Protein AF-A0A7K4D7L4-F1 (afdb_monomer)

Secondary structure (DSSP, 8-state):
--HHHHHHHHHHHHHHHTB-TTSEEEPTTT--EEETTTSEEEESS-GGG-HHHHT-TTTEEEE-HIIIIITTT-HHHHHHHHHHHH-TTHHHHH-

Structure (mmCIF, N/CA/C/O backbone):
data_AF-A0A7K4D7L4-F1
#
_entry.id   AF-A0A7K4D7L4-F1
#
loop_
_atom_site.group_PDB
_atom_site.id
_atom_site.type_symbol
_atom_site.label_atom_id
_atom_site.label_alt_id
_atom_site.label_comp_id
_atom_site.label_asym_id
_atom_site.label_entity_id
_atom_site.label_seq_id
_atom_site.pdbx_PDB_ins_code
_atom_site.Cartn_x
_atom_site.Cartn_y
_atom_site.Cartn_z
_atom_site.occupancy
_atom_site.B_iso_or_equiv
_atom_site.auth_seq_id
_atom_site.auth_comp_id
_atom_site.auth_asym_id
_atom_site.auth_atom_id
_atom_site.pdbx_PDB_model_num
ATOM 1 N N . MET A 1 1 ? 4.598 3.802 23.702 1.00 77.69 1 MET A N 1
ATOM 2 C CA . MET A 1 1 ? 5.239 3.458 22.407 1.00 77.69 1 MET A CA 1
ATOM 3 C C . MET A 1 1 ? 5.149 4.673 21.492 1.00 77.69 1 MET A C 1
ATOM 5 O O . MET A 1 1 ? 4.091 5.282 21.463 1.00 77.69 1 MET A O 1
ATOM 9 N N . SER A 1 2 ? 6.222 5.087 20.808 1.00 92.00 2 SER A N 1
ATOM 10 C CA . SER A 1 2 ? 6.162 6.280 19.945 1.00 92.00 2 SER A CA 1
ATOM 11 C C . SER A 1 2 ? 5.411 6.001 18.638 1.00 92.00 2 SER A C 1
ATOM 13 O O . SER A 1 2 ? 5.448 4.878 18.132 1.00 92.00 2 SER A O 1
ATOM 15 N N . LYS A 1 3 ? 4.791 7.034 18.047 1.00 91.50 3 LYS A N 1
ATOM 16 C CA . LYS A 1 3 ? 4.109 6.944 16.740 1.00 91.50 3 LYS A CA 1
ATOM 17 C C . LYS A 1 3 ? 5.008 6.344 15.654 1.00 91.50 3 LYS A C 1
ATOM 19 O O . LYS A 1 3 ? 4.568 5.507 14.879 1.00 91.50 3 LYS A O 1
ATOM 24 N N . ALA A 1 4 ? 6.281 6.743 15.629 1.00 93.88 4 ALA A N 1
ATOM 25 C CA . ALA A 1 4 ? 7.260 6.237 14.670 1.00 93.88 4 ALA A CA 1
ATOM 26 C C . ALA A 1 4 ? 7.560 4.743 14.866 1.00 93.88 4 ALA A C 1
ATOM 28 O O . ALA A 1 4 ? 7.694 4.010 13.889 1.00 93.88 4 ALA A O 1
ATOM 29 N N . LYS A 1 5 ? 7.638 4.275 16.120 1.00 96.44 5 LYS A N 1
ATOM 30 C CA . LYS A 1 5 ? 7.810 2.848 16.420 1.00 96.44 5 LYS A CA 1
ATOM 31 C C . LYS A 1 5 ? 6.569 2.049 16.018 1.00 96.44 5 LYS A C 1
ATOM 33 O O . LYS A 1 5 ? 6.716 0.995 15.411 1.00 96.44 5 LYS A O 1
ATOM 38 N N . LEU A 1 6 ? 5.376 2.581 16.286 1.00 95.88 6 LEU A N 1
ATOM 39 C CA . LEU A 1 6 ? 4.119 1.954 15.878 1.00 95.88 6 LEU A CA 1
ATOM 40 C C . LEU A 1 6 ? 3.998 1.869 14.349 1.00 95.88 6 LEU A C 1
ATOM 42 O O . LEU A 1 6 ? 3.636 0.825 13.825 1.00 95.88 6 LEU A O 1
ATOM 46 N N . TRP A 1 7 ? 4.389 2.922 13.625 1.00 97.19 7 TRP A N 1
ATOM 47 C CA . TRP A 1 7 ? 4.402 2.917 12.160 1.00 97.19 7 TRP A CA 1
ATOM 48 C C . TRP A 1 7 ? 5.336 1.858 11.569 1.00 97.19 7 TRP A C 1
ATOM 50 O O . TRP A 1 7 ? 4.966 1.206 10.599 1.00 97.19 7 TRP A O 1
ATOM 60 N N . LYS A 1 8 ? 6.528 1.646 12.143 1.00 97.62 8 LYS A N 1
ATOM 61 C CA . LYS A 1 8 ? 7.437 0.584 11.676 1.00 97.62 8 LYS A CA 1
ATOM 62 C C . LYS A 1 8 ? 6.763 -0.789 11.729 1.00 97.62 8 LYS A C 1
ATOM 64 O O . LYS A 1 8 ? 6.761 -1.487 10.726 1.00 97.62 8 LYS A O 1
ATOM 69 N N . ILE A 1 9 ? 6.125 -1.108 12.856 1.00 98.00 9 ILE A N 1
ATOM 70 C CA . ILE A 1 9 ? 5.416 -2.381 13.052 1.00 98.00 9 ILE A CA 1
ATOM 71 C C . ILE A 1 9 ? 4.219 -2.480 12.099 1.00 98.00 9 ILE A C 1
ATOM 73 O O . ILE A 1 9 ? 4.081 -3.459 11.375 1.00 98.00 9 ILE A O 1
ATOM 77 N N . PHE A 1 10 ? 3.383 -1.441 12.056 1.00 98.06 10 PHE A N 1
ATOM 78 C CA . PHE A 1 10 ? 2.180 -1.424 11.228 1.00 98.06 10 PHE A CA 1
ATOM 79 C C . PHE A 1 10 ? 2.502 -1.518 9.730 1.00 98.06 10 PHE A C 1
ATOM 81 O O . PHE A 1 10 ? 1.916 -2.325 9.020 1.00 98.06 10 PHE A O 1
ATOM 88 N N . SER A 1 11 ? 3.472 -0.745 9.237 1.00 98.19 11 SER A N 1
ATOM 89 C CA . SER A 1 11 ? 3.860 -0.778 7.819 1.00 98.19 11 SER A CA 1
ATOM 90 C C . SER A 1 11 ? 4.466 -2.118 7.395 1.00 98.19 11 SER A C 1
ATOM 92 O O . SER A 1 11 ? 4.259 -2.551 6.264 1.00 98.19 11 SER A O 1
ATOM 94 N N . GLU A 1 12 ? 5.207 -2.792 8.274 1.00 98.44 12 GLU A N 1
ATOM 95 C CA . GLU A 1 12 ? 5.699 -4.145 8.017 1.00 98.44 12 GLU A CA 1
ATOM 96 C C . GLU A 1 12 ? 4.555 -5.160 8.002 1.00 98.44 12 GLU A C 1
ATOM 98 O O . GLU A 1 12 ? 4.459 -5.932 7.049 1.00 98.44 12 GLU A O 1
ATOM 103 N N . TYR A 1 13 ? 3.639 -5.083 8.971 1.00 98.44 13 TYR A N 1
ATOM 104 C CA . TYR A 1 13 ? 2.423 -5.894 8.997 1.00 98.44 13 TYR A CA 1
ATOM 105 C C . TYR A 1 13 ? 1.609 -5.760 7.702 1.00 98.44 13 TYR A C 1
ATOM 107 O O . TYR A 1 13 ? 1.289 -6.775 7.095 1.00 98.44 13 TYR A O 1
ATOM 115 N N . ILE A 1 14 ? 1.339 -4.541 7.217 1.00 98.62 14 ILE A N 1
ATOM 116 C CA . ILE A 1 14 ? 0.581 -4.327 5.970 1.00 98.62 14 ILE A CA 1
ATOM 117 C C . ILE A 1 14 ? 1.267 -4.982 4.767 1.00 98.62 14 ILE A C 1
ATOM 119 O O . ILE A 1 14 ? 0.607 -5.612 3.942 1.00 98.62 14 ILE A O 1
ATOM 123 N N . ARG A 1 15 ? 2.592 -4.842 4.655 1.00 98.56 15 ARG A N 1
ATOM 124 C CA . ARG A 1 15 ? 3.347 -5.419 3.535 1.00 98.56 15 ARG A CA 1
ATOM 125 C C . ARG A 1 15 ? 3.374 -6.942 3.604 1.00 98.56 15 ARG A C 1
ATOM 127 O O . ARG A 1 15 ? 3.202 -7.580 2.577 1.00 98.56 15 ARG A O 1
ATOM 134 N N . LEU A 1 16 ? 3.514 -7.520 4.794 1.00 98.38 16 LEU A N 1
ATOM 135 C CA . LEU A 1 16 ? 3.449 -8.970 4.983 1.00 98.38 16 LEU A CA 1
ATOM 136 C C . LEU A 1 16 ? 2.036 -9.523 4.740 1.00 98.38 16 LEU A C 1
ATOM 138 O O . LEU A 1 16 ? 1.897 -10.527 4.050 1.00 98.38 16 LEU A O 1
ATOM 142 N N . ARG A 1 17 ? 0.989 -8.844 5.226 1.00 98.06 17 ARG A N 1
ATOM 143 C CA . ARG A 1 17 ? -0.424 -9.190 4.983 1.00 98.06 17 ARG A CA 1
ATOM 144 C C . ARG A 1 17 ? -0.751 -9.236 3.490 1.00 98.06 17 ARG A C 1
ATOM 146 O O . ARG A 1 17 ? -1.485 -10.109 3.048 1.00 98.06 17 ARG A O 1
ATOM 153 N N . ASP A 1 18 ? -0.210 -8.290 2.727 1.00 98.12 18 ASP A N 1
ATOM 154 C CA . ASP A 1 18 ? -0.419 -8.192 1.280 1.00 98.12 18 ASP A CA 1
ATOM 155 C C . ASP A 1 18 ? 0.592 -9.022 0.464 1.00 98.12 18 ASP A C 1
ATOM 157 O O . ASP A 1 18 ? 0.591 -8.949 -0.768 1.00 98.12 18 ASP A O 1
ATOM 161 N N . SER A 1 19 ? 1.478 -9.772 1.127 1.00 98.25 19 SER A N 1
ATOM 162 C CA . SER A 1 19 ? 2.448 -10.647 0.471 1.00 98.25 19 SER A CA 1
ATOM 163 C C . SER A 1 19 ? 1.946 -12.083 0.346 1.00 98.25 19 SER A C 1
ATOM 165 O O . SER A 1 19 ? 1.160 -12.560 1.162 1.00 98.25 19 SER A O 1
ATOM 167 N N . ASP A 1 20 ? 2.422 -12.787 -0.676 1.00 97.69 20 ASP A N 1
ATOM 168 C CA . ASP A 1 20 ? 2.257 -14.231 -0.791 1.00 97.69 20 ASP A CA 1
ATOM 169 C C . ASP A 1 20 ? 3.186 -15.005 0.169 1.00 97.69 20 ASP A C 1
ATOM 171 O O . ASP A 1 20 ? 3.994 -14.441 0.909 1.00 97.69 20 ASP A O 1
ATOM 175 N N . ASN A 1 21 ? 3.119 -16.338 0.127 1.00 96.81 21 ASN A N 1
ATOM 176 C CA . ASN A 1 21 ? 3.967 -17.214 0.944 1.00 96.81 21 ASN A CA 1
ATOM 177 C C . ASN A 1 21 ? 5.476 -17.119 0.636 1.00 96.81 21 ASN A C 1
ATOM 179 O O . ASN A 1 21 ? 6.286 -17.673 1.379 1.00 96.81 21 ASN A O 1
ATOM 183 N N . ARG A 1 22 ? 5.866 -16.433 -0.444 1.00 97.56 22 ARG A N 1
ATOM 184 C CA . ARG A 1 22 ? 7.255 -16.155 -0.829 1.00 97.56 22 ARG A CA 1
ATOM 185 C C . ARG A 1 22 ? 7.671 -14.724 -0.472 1.00 97.56 22 ARG A C 1
ATOM 187 O O . ARG A 1 22 ? 8.808 -14.340 -0.744 1.00 97.56 22 ARG A O 1
ATOM 194 N N . GLY A 1 23 ? 6.785 -13.946 0.151 1.00 97.94 23 GLY A N 1
ATOM 195 C CA . GLY A 1 23 ? 7.039 -12.571 0.561 1.00 97.94 23 GLY A CA 1
ATOM 196 C C . GLY A 1 23 ? 6.945 -11.561 -0.581 1.00 97.94 23 GLY A C 1
ATOM 197 O O . GLY A 1 23 ? 7.573 -10.506 -0.494 1.00 97.94 23 GLY A O 1
ATOM 198 N N . TYR A 1 24 ? 6.207 -11.853 -1.654 1.00 98.50 24 TYR A N 1
ATOM 199 C CA . TYR A 1 24 ? 5.976 -10.917 -2.754 1.00 98.50 24 TYR A CA 1
ATOM 200 C C . TYR A 1 24 ? 4.594 -10.279 -2.671 1.00 98.50 24 TYR A C 1
ATOM 202 O O . TYR A 1 24 ? 3.581 -10.965 -2.573 1.00 98.50 24 TYR A O 1
ATOM 210 N N . CYS A 1 25 ? 4.556 -8.953 -2.754 1.00 98.06 25 CYS A N 1
ATOM 211 C CA . CYS A 1 25 ? 3.340 -8.155 -2.769 1.00 98.06 25 CYS A CA 1
ATOM 212 C C . CYS A 1 25 ? 3.050 -7.667 -4.183 1.00 98.06 25 CYS A C 1
ATOM 214 O O . CYS A 1 25 ? 3.961 -7.280 -4.923 1.00 98.06 25 CYS A O 1
ATOM 216 N N . ARG A 1 26 ? 1.769 -7.574 -4.521 1.00 98.06 26 ARG A N 1
ATOM 217 C CA . ARG A 1 26 ? 1.305 -6.878 -5.718 1.00 98.06 26 ARG A CA 1
ATOM 218 C C . ARG A 1 26 ? 0.855 -5.471 -5.341 1.00 98.06 26 ARG A C 1
ATOM 220 O O . ARG A 1 26 ? 0.044 -5.311 -4.437 1.00 98.06 26 ARG A O 1
ATOM 227 N N . CYS A 1 27 ? 1.366 -4.456 -6.037 1.00 98.00 27 CYS A N 1
ATOM 228 C CA . CYS A 1 27 ? 0.926 -3.078 -5.838 1.00 98.00 27 CYS A CA 1
ATOM 229 C C . CYS A 1 27 ? -0.593 -2.970 -6.013 1.00 98.00 27 CYS A C 1
ATOM 231 O O . CYS A 1 27 ? -1.112 -3.419 -7.033 1.00 98.00 27 CYS A O 1
ATOM 233 N N . ILE A 1 28 ? -1.256 -2.302 -5.065 1.00 97.62 28 ILE A N 1
ATOM 234 C CA . ILE A 1 28 ? -2.716 -2.255 -4.930 1.00 97.62 28 ILE A CA 1
ATOM 235 C C . ILE A 1 28 ? -3.486 -1.962 -6.228 1.00 97.62 28 ILE A C 1
ATOM 237 O O . ILE A 1 28 ? -4.565 -2.509 -6.388 1.00 97.62 28 ILE A O 1
ATOM 241 N N . TYR A 1 29 ? -2.960 -1.155 -7.164 1.00 95.31 29 TYR A N 1
ATOM 242 C CA . TYR A 1 29 ? -3.693 -0.802 -8.395 1.00 95.31 29 TYR A CA 1
ATOM 243 C C . TYR A 1 29 ? -2.936 -0.971 -9.724 1.00 95.31 29 TYR A C 1
ATOM 245 O O . TYR A 1 29 ? -3.532 -0.755 -10.774 1.00 95.31 29 TYR A O 1
ATOM 253 N N . CYS A 1 30 ? -1.628 -1.263 -9.729 1.00 95.69 30 CYS A N 1
ATOM 254 C CA . CYS A 1 30 ? -0.838 -1.305 -10.980 1.00 95.69 30 CYS A CA 1
ATOM 255 C C . CYS A 1 30 ? -0.232 -2.672 -11.301 1.00 95.69 30 CYS A C 1
ATOM 257 O O . CYS A 1 30 ? 0.601 -2.770 -12.199 1.00 95.69 30 CYS A O 1
ATOM 259 N N . ASP A 1 31 ? -0.580 -3.690 -10.515 1.00 94.44 31 ASP A N 1
ATOM 260 C CA . ASP A 1 31 ? -0.180 -5.092 -10.671 1.00 94.44 31 ASP A CA 1
ATOM 261 C C . ASP A 1 31 ? 1.325 -5.410 -10.628 1.00 94.44 31 ASP A C 1
ATOM 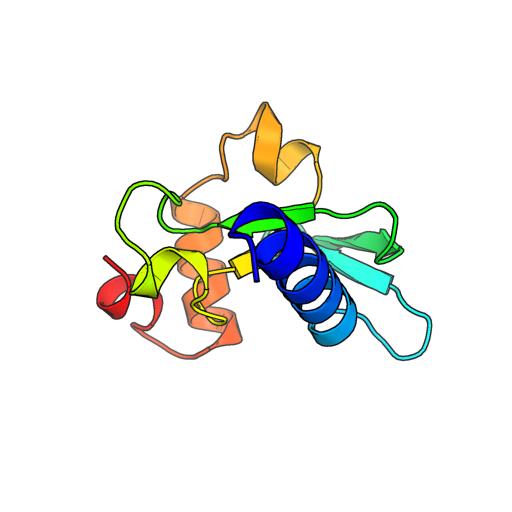263 O O . ASP A 1 31 ? 1.707 -6.581 -10.615 1.00 94.44 31 ASP A O 1
ATOM 267 N N . ARG A 1 32 ? 2.205 -4.406 -10.526 1.00 97.44 32 ARG A N 1
ATOM 268 C CA . ARG A 1 32 ? 3.646 -4.631 -10.341 1.00 97.44 32 ARG A CA 1
ATOM 269 C C . ARG A 1 32 ? 3.922 -5.367 -9.037 1.00 97.44 32 ARG A C 1
ATOM 271 O O . ARG A 1 32 ? 3.403 -4.996 -7.981 1.00 97.44 32 ARG A O 1
ATOM 278 N N . VAL A 1 33 ? 4.784 -6.374 -9.127 1.00 98.06 33 VAL A N 1
ATOM 279 C CA . VAL A 1 33 ? 5.151 -7.255 -8.018 1.00 98.06 33 VAL A CA 1
ATOM 280 C C . VAL A 1 33 ? 6.517 -6.865 -7.467 1.00 98.06 33 VAL A C 1
ATOM 282 O O . VAL A 1 33 ? 7.457 -6.631 -8.223 1.00 98.06 33 VAL A O 1
ATOM 285 N N . HIS A 1 34 ? 6.623 -6.801 -6.145 1.00 98.44 34 HIS A N 1
ATOM 286 C CA . HIS A 1 34 ? 7.850 -6.477 -5.422 1.00 98.44 34 HIS A CA 1
ATOM 287 C C . HIS A 1 34 ? 7.959 -7.361 -4.180 1.00 98.44 34 HIS A C 1
ATOM 289 O O . HIS A 1 34 ? 6.941 -7.780 -3.633 1.00 98.44 34 HIS A O 1
ATOM 295 N N . ASN A 1 35 ? 9.174 -7.626 -3.700 1.00 98.44 35 ASN A N 1
ATOM 296 C CA . ASN A 1 35 ? 9.334 -8.230 -2.380 1.00 98.44 35 ASN A CA 1
ATOM 297 C C . ASN A 1 35 ? 8.792 -7.269 -1.302 1.00 98.44 35 ASN A C 1
ATOM 299 O O . ASN A 1 35 ? 8.895 -6.050 -1.452 1.00 98.44 35 ASN A O 1
ATOM 303 N N . TYR A 1 36 ? 8.246 -7.791 -0.202 1.00 98.31 36 TYR A N 1
ATOM 304 C CA . TYR A 1 36 ? 7.685 -6.987 0.891 1.00 98.31 36 TYR A CA 1
ATOM 305 C C . TYR A 1 36 ? 8.699 -5.995 1.494 1.00 98.31 36 TYR A C 1
ATOM 307 O O . TYR A 1 36 ? 8.311 -4.959 2.039 1.00 98.31 36 TYR A O 1
ATOM 315 N N . LYS A 1 37 ? 10.003 -6.280 1.368 1.00 97.88 37 LYS A N 1
ATOM 316 C CA . LYS A 1 37 ? 11.091 -5.382 1.781 1.00 97.88 37 LYS A CA 1
ATOM 317 C C . LYS A 1 37 ? 11.259 -4.174 0.853 1.00 97.88 37 LYS A C 1
ATOM 319 O O . LYS A 1 37 ? 11.619 -3.104 1.340 1.00 97.88 37 LYS A O 1
ATOM 324 N N . ASP A 1 38 ? 10.910 -4.320 -0.425 1.00 97.81 38 ASP A N 1
ATOM 325 C CA . ASP A 1 38 ? 11.143 -3.341 -1.501 1.00 97.81 38 ASP A CA 1
ATOM 326 C C . ASP A 1 38 ? 9.866 -2.603 -1.946 1.00 97.81 38 ASP A C 1
ATOM 328 O O . ASP A 1 38 ? 9.872 -1.835 -2.910 1.00 97.81 38 ASP A O 1
ATOM 332 N N . ILE A 1 39 ? 8.747 -2.827 -1.253 1.00 98.31 39 ILE A N 1
ATOM 333 C CA . ILE A 1 39 ? 7.468 -2.149 -1.490 1.00 98.31 39 ILE A CA 1
ATOM 334 C C . ILE A 1 39 ? 7.108 -1.237 -0.311 1.00 98.31 39 ILE A C 1
ATOM 336 O O . ILE A 1 39 ? 7.600 -1.416 0.805 1.00 98.31 39 ILE A O 1
ATOM 340 N N . HIS A 1 40 ? 6.256 -0.233 -0.530 1.00 98.25 40 HIS A N 1
ATOM 341 C CA . HIS A 1 40 ? 5.783 0.656 0.534 1.00 98.25 40 HIS A CA 1
ATOM 342 C C . HIS A 1 40 ? 4.441 0.185 1.104 1.00 98.25 40 HIS A C 1
ATOM 344 O O . HIS A 1 40 ? 3.701 -0.544 0.448 1.00 98.25 40 HIS A O 1
ATOM 350 N N . ALA A 1 41 ? 4.108 0.665 2.303 1.00 98.12 41 ALA A N 1
ATOM 351 C CA . ALA A 1 41 ? 2.740 0.711 2.814 1.00 98.12 41 ALA A CA 1
ATOM 352 C C . ALA A 1 41 ? 2.173 2.110 2.510 1.00 98.12 41 ALA A C 1
ATOM 354 O O . ALA A 1 41 ? 2.577 3.092 3.138 1.00 98.12 41 ALA A O 1
ATOM 355 N N . GLY A 1 42 ? 1.336 2.220 1.480 1.00 97.50 42 GLY A N 1
ATOM 356 C CA . GLY A 1 42 ? 0.786 3.486 0.994 1.00 97.50 42 GLY A CA 1
ATOM 357 C C . GLY A 1 42 ? -0.608 3.757 1.550 1.00 97.50 42 GLY A C 1
ATOM 358 O O . GLY A 1 42 ? -1.448 2.861 1.546 1.00 97.50 42 GLY A O 1
ATOM 359 N N . HIS A 1 43 ? -0.860 4.987 1.996 1.00 97.38 43 HIS A N 1
ATOM 360 C CA . HIS A 1 43 ? -2.181 5.447 2.437 1.00 97.38 43 HIS A CA 1
ATOM 361 C C . HIS A 1 43 ? -3.048 5.857 1.239 1.00 97.38 43 HIS A C 1
ATOM 363 O O . HIS A 1 43 ? -2.574 6.600 0.380 1.00 97.38 43 HIS A O 1
ATOM 369 N N . PHE A 1 44 ? -4.316 5.441 1.216 1.00 96.50 44 PHE A N 1
ATOM 370 C CA . PHE A 1 44 ? -5.330 6.006 0.322 1.00 96.50 44 PHE A CA 1
ATOM 371 C C . PHE A 1 44 ? -5.706 7.417 0.787 1.00 96.50 44 PHE A C 1
ATOM 373 O O . PHE A 1 44 ? -5.323 8.406 0.161 1.00 96.50 44 PHE A O 1
ATOM 380 N N . ILE A 1 45 ? -6.331 7.535 1.956 1.00 95.44 45 ILE A N 1
ATOM 381 C CA . ILE A 1 45 ? -6.597 8.811 2.615 1.00 95.44 45 ILE A CA 1
ATOM 382 C C . ILE A 1 45 ? -5.353 9.271 3.388 1.00 95.44 45 ILE A C 1
ATOM 384 O O . ILE A 1 45 ? -4.818 8.509 4.203 1.00 95.44 45 ILE A O 1
ATOM 388 N N . PRO A 1 46 ? -4.885 10.519 3.183 1.00 92.62 46 PRO A N 1
ATOM 389 C CA . PRO A 1 46 ? -3.656 11.020 3.782 1.00 92.62 46 PRO A CA 1
ATOM 390 C C . PRO A 1 46 ? -3.580 10.888 5.307 1.00 92.62 46 PRO A C 1
ATOM 392 O O . PRO A 1 46 ? -4.495 11.225 6.056 1.00 92.62 46 PRO A O 1
ATOM 395 N N . LYS A 1 47 ? -2.390 10.510 5.779 1.00 90.75 47 LYS A N 1
ATOM 396 C CA . LYS A 1 47 ? -2.059 10.277 7.193 1.00 90.75 47 LYS A CA 1
ATOM 397 C C . LYS A 1 47 ? -2.279 11.469 8.145 1.00 90.75 47 LYS A C 1
ATOM 399 O O . LYS A 1 47 ? -2.210 11.302 9.357 1.00 90.75 47 LYS A O 1
ATOM 404 N N . ASN A 1 48 ? -2.482 12.685 7.634 1.00 91.56 48 ASN A N 1
ATOM 405 C CA . ASN A 1 48 ? -2.764 13.875 8.448 1.00 91.56 48 ASN A CA 1
ATOM 406 C C . ASN A 1 48 ? -4.251 14.018 8.824 1.00 91.56 48 ASN A C 1
ATOM 408 O O . ASN A 1 48 ? -4.587 14.944 9.555 1.00 91.56 48 ASN A O 1
ATOM 412 N N . LYS A 1 49 ? -5.127 13.116 8.360 1.00 91.25 49 LYS A N 1
ATOM 413 C CA . LYS A 1 49 ? -6.570 13.147 8.638 1.00 91.25 49 LYS A CA 1
ATOM 414 C C . LYS A 1 49 ? -6.976 12.599 10.010 1.00 91.25 49 LYS A C 1
ATOM 416 O O . LYS A 1 49 ? -8.091 12.851 10.442 1.00 91.25 49 LYS A O 1
ATOM 421 N N . GLY A 1 50 ? -6.083 11.912 10.722 1.00 91.62 50 GLY A N 1
ATOM 422 C CA . GLY A 1 50 ? -6.334 11.451 12.091 1.00 91.62 50 GLY A CA 1
ATOM 423 C C . GLY A 1 50 ? -5.726 10.084 12.389 1.00 91.62 50 GLY A C 1
ATOM 424 O O . GLY A 1 50 ? -5.247 9.397 11.491 1.00 91.62 50 GLY A O 1
ATOM 425 N N . TRP A 1 51 ? -5.738 9.690 13.666 1.00 90.44 51 TRP A N 1
ATOM 426 C CA . TRP A 1 51 ? -5.173 8.412 14.120 1.00 90.44 51 TRP A CA 1
ATOM 427 C C . TRP A 1 51 ? -5.956 7.195 13.628 1.00 90.44 51 TRP A C 1
ATOM 429 O O . TRP A 1 51 ? -5.329 6.185 13.321 1.00 90.44 51 TRP A O 1
ATOM 439 N N . SER A 1 52 ? -7.284 7.311 13.514 1.00 89.62 52 SER A N 1
ATOM 440 C CA . SER A 1 52 ? -8.144 6.258 12.965 1.00 89.62 52 SER A CA 1
ATOM 441 C C . SER A 1 52 ? -7.705 5.892 11.551 1.00 89.62 52 SER A C 1
ATOM 443 O O . SER A 1 52 ? -7.358 4.751 11.306 1.00 89.62 52 SER A O 1
ATOM 445 N N . ILE A 1 53 ? -7.576 6.885 10.669 1.00 93.31 53 ILE A N 1
ATOM 446 C CA . ILE A 1 53 ? -7.162 6.713 9.268 1.00 93.31 53 ILE A CA 1
ATOM 447 C C . ILE A 1 53 ? -5.681 6.335 9.127 1.00 93.31 53 ILE A C 1
ATOM 449 O O . ILE A 1 53 ? -5.298 5.626 8.195 1.00 93.31 53 ILE A O 1
ATOM 453 N N . TYR A 1 54 ? -4.820 6.799 10.038 1.00 95.75 54 TYR A N 1
ATOM 454 C CA . TYR A 1 54 ? -3.382 6.524 9.977 1.00 95.75 54 TYR A CA 1
ATOM 455 C C . TYR A 1 54 ? -3.074 5.025 10.083 1.00 95.75 54 TYR A C 1
ATOM 457 O O . TYR A 1 54 ? -2.173 4.544 9.390 1.00 95.75 54 TYR A O 1
ATOM 465 N N . PHE A 1 55 ? -3.801 4.325 10.958 1.00 96.38 55 PHE A N 1
ATOM 466 C CA . PHE A 1 55 ? -3.617 2.906 11.276 1.00 96.38 55 PHE A CA 1
ATOM 467 C C . PHE A 1 55 ? -4.804 2.041 10.826 1.00 96.38 55 PHE A C 1
ATOM 469 O O . PHE A 1 55 ? -4.953 0.917 11.297 1.00 96.38 55 PHE A O 1
ATOM 476 N N . ASP A 1 56 ? -5.638 2.550 9.918 1.00 96.69 56 ASP A N 1
ATOM 477 C CA . ASP A 1 56 ? -6.712 1.771 9.310 1.00 96.69 56 ASP A CA 1
ATOM 478 C C . ASP A 1 56 ? -6.128 0.829 8.249 1.00 96.69 56 ASP A C 1
ATOM 480 O O . ASP A 1 56 ? -5.489 1.245 7.279 1.00 96.69 56 ASP A O 1
ATOM 484 N N . GLU A 1 57 ? -6.338 -0.466 8.446 1.00 97.56 57 GLU A N 1
ATOM 485 C CA . GLU A 1 57 ? -5.835 -1.517 7.571 1.00 97.56 57 GLU A CA 1
ATOM 486 C C . GLU A 1 57 ? -6.442 -1.508 6.165 1.00 97.56 57 GLU A C 1
ATOM 488 O O . GLU A 1 57 ? -5.782 -1.953 5.228 1.00 97.56 57 GLU A O 1
ATOM 493 N N . GLN A 1 58 ? -7.671 -1.023 5.994 1.00 97.06 58 GLN A N 1
ATOM 494 C CA . GLN A 1 58 ? -8.314 -0.884 4.684 1.00 97.06 58 GLN A CA 1
ATOM 495 C C . GLN A 1 58 ? -7.788 0.357 3.957 1.00 97.06 58 GLN A C 1
ATOM 497 O O . GLN A 1 58 ? -7.644 0.355 2.732 1.00 97.06 58 GLN A O 1
ATOM 502 N N . ASN A 1 59 ? -7.413 1.390 4.715 1.00 97.62 59 ASN A N 1
ATOM 503 C CA . ASN A 1 59 ? -6.802 2.601 4.181 1.00 97.62 59 ASN A CA 1
ATOM 504 C C . ASN A 1 59 ? -5.342 2.412 3.733 1.00 97.62 59 ASN A C 1
ATOM 506 O O . ASN A 1 59 ? -4.852 3.177 2.898 1.00 97.62 59 ASN A O 1
ATOM 510 N N . VAL A 1 60 ? -4.621 1.432 4.291 1.00 98.12 60 VAL A N 1
ATOM 511 C CA . VAL A 1 60 ? -3.190 1.227 4.021 1.00 98.12 60 VAL A CA 1
ATOM 512 C C . VAL A 1 60 ? -2.937 -0.120 3.358 1.00 98.12 60 VAL A C 1
ATOM 514 O O . VAL A 1 60 ? -3.270 -1.181 3.881 1.00 98.12 60 VAL A O 1
ATOM 517 N N . ASN A 1 61 ? -2.295 -0.083 2.193 1.00 98.38 61 ASN A N 1
ATOM 518 C CA . ASN A 1 61 ? -2.041 -1.263 1.371 1.00 98.38 61 ASN A CA 1
ATOM 519 C C . ASN A 1 61 ? -0.633 -1.237 0.787 1.00 98.38 61 ASN A C 1
ATOM 521 O O . ASN A 1 61 ? 0.020 -0.190 0.720 1.00 98.38 61 ASN A O 1
ATOM 525 N N . SER A 1 62 ? -0.161 -2.395 0.337 1.00 98.31 62 SER A N 1
ATOM 526 C CA . SER A 1 62 ? 1.103 -2.493 -0.375 1.00 98.31 62 SER A CA 1
ATOM 527 C C . SER A 1 62 ? 1.047 -1.706 -1.693 1.00 98.31 62 SER A C 1
ATOM 529 O O . SER A 1 62 ? 0.134 -1.839 -2.512 1.00 98.31 62 SER A O 1
ATOM 531 N N . GLN A 1 63 ? 2.016 -0.815 -1.885 1.00 98.50 63 GLN A N 1
ATOM 532 C CA . GLN A 1 63 ? 2.044 0.108 -3.014 1.00 98.50 63 GLN A CA 1
ATOM 533 C C . GLN A 1 63 ? 3.481 0.328 -3.478 1.00 98.50 63 GLN A C 1
ATOM 535 O O . GLN A 1 63 ? 4.361 0.644 -2.675 1.00 98.50 63 GLN A O 1
ATOM 540 N N . CYS A 1 64 ? 3.746 0.170 -4.776 1.00 97.94 64 CYS A N 1
ATOM 541 C CA . CYS A 1 64 ? 5.095 0.384 -5.295 1.00 97.94 64 CYS A CA 1
ATOM 542 C C . CYS A 1 64 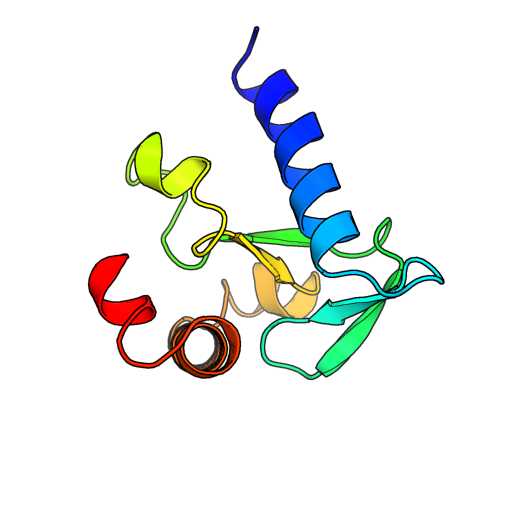? 5.512 1.858 -5.194 1.00 97.94 64 CYS A C 1
ATOM 544 O O . CYS A 1 64 ? 4.673 2.763 -5.237 1.00 97.94 64 CYS A O 1
ATOM 546 N N . ALA A 1 65 ? 6.821 2.104 -5.091 1.00 97.06 65 ALA A N 1
ATOM 547 C CA . ALA A 1 65 ? 7.371 3.443 -4.884 1.00 97.06 65 ALA A CA 1
ATOM 548 C C . ALA A 1 65 ? 6.952 4.436 -5.978 1.00 97.06 65 ALA A C 1
ATOM 550 O O . ALA A 1 65 ? 6.586 5.563 -5.665 1.00 97.06 65 ALA A O 1
ATOM 5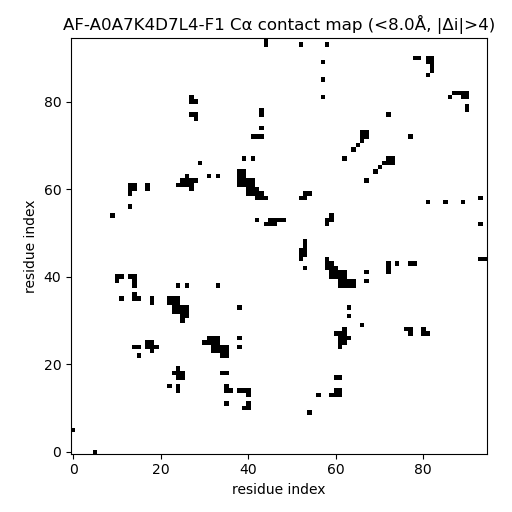5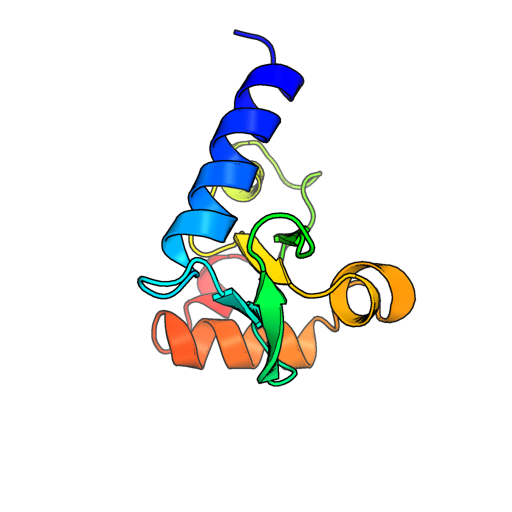1 N N . TYR A 1 66 ? 6.916 4.008 -7.244 1.00 96.69 66 TYR A N 1
ATOM 552 C CA . TYR A 1 66 ? 6.446 4.851 -8.348 1.00 96.69 66 TYR A CA 1
ATOM 553 C C . TYR A 1 66 ? 4.990 5.300 -8.147 1.00 96.69 66 TYR A C 1
ATOM 555 O O . TY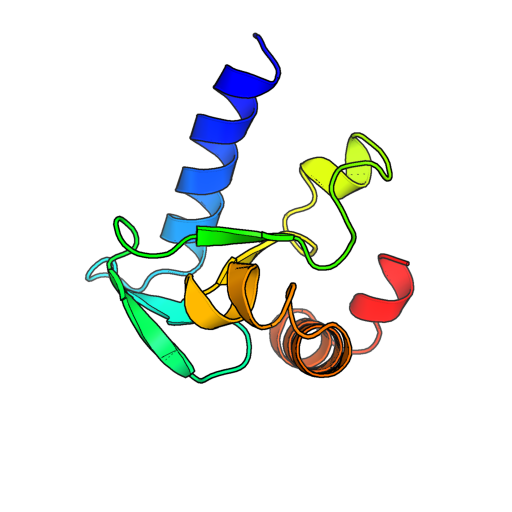R A 1 66 ? 4.672 6.479 -8.244 1.00 96.69 66 TYR A O 1
ATOM 563 N N . CYS A 1 67 ? 4.100 4.368 -7.811 1.00 96.94 67 CYS A N 1
ATOM 564 C CA . CYS A 1 67 ? 2.683 4.655 -7.608 1.00 96.94 67 CYS A CA 1
ATOM 565 C C . CYS A 1 67 ? 2.420 5.522 -6.376 1.00 96.94 67 CYS A C 1
ATOM 567 O O . CYS A 1 67 ? 1.586 6.423 -6.423 1.00 96.94 67 CYS A O 1
ATOM 569 N N . ASN A 1 68 ? 3.131 5.247 -5.284 1.00 96.81 68 ASN A N 1
ATOM 570 C CA . ASN A 1 68 ? 2.981 5.975 -4.031 1.00 96.81 68 ASN A CA 1
ATOM 571 C C . ASN A 1 68 ? 3.573 7.390 -4.131 1.00 96.81 68 ASN A C 1
ATOM 573 O O . ASN A 1 68 ? 2.910 8.372 -3.811 1.00 96.81 68 ASN A O 1
ATOM 577 N N . LEU A 1 69 ? 4.812 7.500 -4.616 1.00 94.19 69 LEU A N 1
ATOM 578 C CA . LEU A 1 69 ? 5.570 8.748 -4.594 1.00 94.19 69 LEU A CA 1
ATOM 579 C C . LEU A 1 69 ? 5.376 9.584 -5.864 1.00 94.19 69 LEU A C 1
ATOM 581 O O . LEU A 1 69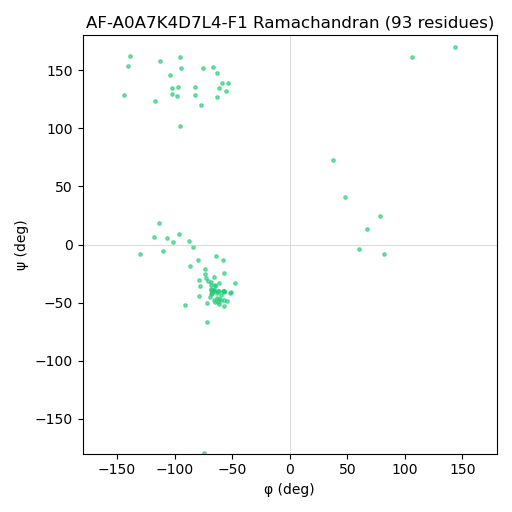 ? 5.035 10.755 -5.753 1.00 94.19 69 LEU A O 1
ATOM 585 N N . MET A 1 70 ? 5.563 8.999 -7.054 1.00 94.12 70 MET A N 1
ATOM 586 C CA . MET A 1 70 ? 5.557 9.752 -8.322 1.00 94.12 70 MET A CA 1
ATOM 587 C C . MET A 1 70 ? 4.148 10.099 -8.799 1.00 94.12 70 MET A C 1
ATOM 589 O O . MET A 1 70 ? 3.936 11.167 -9.359 1.00 94.12 70 MET A O 1
ATOM 593 N N . LEU A 1 71 ? 3.180 9.204 -8.579 1.00 94.62 71 LEU A N 1
ATOM 594 C CA . LEU A 1 71 ? 1.771 9.447 -8.917 1.00 94.62 71 LEU A CA 1
ATOM 595 C C . LEU A 1 71 ? 0.948 9.949 -7.725 1.00 94.62 71 LEU A C 1
ATOM 597 O O . LEU A 1 71 ? -0.281 9.987 -7.806 1.00 94.62 71 LEU A O 1
ATOM 601 N N . HIS A 1 72 ? 1.605 10.278 -6.609 1.00 92.62 72 HIS A N 1
ATOM 602 C CA . HIS A 1 72 ? 0.963 10.747 -5.378 1.00 92.62 72 HIS A CA 1
ATOM 603 C C . HIS A 1 72 ? -0.223 9.869 -4.941 1.00 92.62 72 HIS A C 1
ATOM 605 O O . HIS A 1 72 ? -1.286 10.356 -4.555 1.00 92.62 72 HIS A O 1
ATOM 611 N N . GLY A 1 73 ? -0.057 8.551 -5.060 1.00 88.25 73 GLY A N 1
ATOM 612 C CA . GLY A 1 73 ? -1.059 7.563 -4.683 1.00 88.25 73 GLY A CA 1
ATOM 613 C C . GLY A 1 73 ? -2.156 7.302 -5.718 1.00 88.25 73 GLY A C 1
ATOM 614 O O . GLY A 1 73 ? -2.882 6.338 -5.521 1.00 88.25 73 GLY A O 1
ATOM 615 N N . ASN A 1 74 ? -2.259 8.074 -6.813 1.00 93.19 74 ASN A N 1
ATOM 616 C CA . ASN A 1 74 ? -3.309 7.974 -7.846 1.00 93.19 74 ASN A CA 1
ATOM 617 C C . ASN A 1 74 ? -4.694 7.641 -7.257 1.00 93.19 74 ASN A C 1
ATOM 619 O O . ASN A 1 74 ? -5.198 6.524 -7.390 1.00 93.19 74 ASN A O 1
ATOM 623 N N . GLN A 1 75 ? -5.291 8.627 -6.586 1.00 92.94 75 GLN A N 1
ATOM 624 C CA . GLN A 1 75 ? -6.486 8.464 -5.749 1.00 92.94 75 GLN A CA 1
ATOM 625 C C . GLN A 1 75 ? -7.645 7.739 -6.440 1.00 92.94 75 GLN A C 1
ATOM 627 O O . GLN A 1 75 ? -8.283 6.881 -5.839 1.00 92.94 75 GLN A O 1
ATOM 632 N N . TYR A 1 76 ? -7.894 8.029 -7.718 1.00 94.31 76 TYR A N 1
ATOM 633 C CA . TYR A 1 76 ? -8.967 7.380 -8.467 1.00 94.31 76 TYR A CA 1
ATOM 634 C C . TYR A 1 76 ? -8.715 5.880 -8.672 1.00 94.31 76 TYR A C 1
ATOM 636 O O . TYR A 1 76 ? -9.599 5.062 -8.417 1.00 94.31 76 TYR A O 1
ATOM 644 N N . ALA A 1 77 ? -7.507 5.506 -9.109 1.00 95.88 77 ALA A N 1
ATOM 645 C CA . ALA A 1 77 ? -7.145 4.103 -9.300 1.00 95.88 77 ALA A CA 1
ATOM 646 C C . ALA A 1 77 ? -7.093 3.349 -7.964 1.00 95.88 77 ALA A C 1
ATOM 648 O O . ALA A 1 77 ? -7.566 2.218 -7.875 1.00 95.88 77 ALA A O 1
ATOM 649 N N . TYR A 1 78 ? -6.580 3.997 -6.915 1.00 96.81 78 TYR A N 1
ATOM 650 C CA . TYR A 1 78 ? -6.554 3.432 -5.570 1.00 96.81 78 TYR A CA 1
ATOM 651 C C . TYR A 1 78 ? -7.982 3.189 -5.054 1.00 96.81 78 TYR A C 1
ATOM 653 O O . TYR A 1 78 ? -8.295 2.076 -4.643 1.00 96.81 78 TYR A O 1
ATOM 661 N N . GLY A 1 79 ? -8.880 4.173 -5.142 1.00 96.19 79 GLY A N 1
ATOM 662 C CA . GLY A 1 79 ? -10.263 4.031 -4.675 1.00 96.19 79 GLY A CA 1
ATOM 663 C C . GLY A 1 79 ? -11.005 2.860 -5.332 1.00 96.19 79 GLY A C 1
ATOM 664 O O . GLY A 1 79 ? -11.702 2.112 -4.646 1.00 96.19 79 GLY A O 1
ATOM 665 N N . LYS A 1 80 ? -10.800 2.633 -6.639 1.00 96.31 80 LYS A N 1
ATOM 666 C CA . LYS A 1 80 ? -11.320 1.431 -7.319 1.00 96.31 80 LYS A CA 1
ATOM 667 C C . LYS A 1 80 ? -10.746 0.151 -6.726 1.00 96.31 80 LYS A C 1
ATOM 669 O O . LYS A 1 80 ? -11.508 -0.715 -6.318 1.00 96.31 80 LYS A O 1
ATOM 674 N N . ALA A 1 81 ? -9.423 0.078 -6.605 1.00 96.38 81 ALA A N 1
ATOM 675 C CA . ALA A 1 81 ? -8.749 -1.097 -6.074 1.00 96.38 81 ALA A CA 1
ATOM 676 C C . ALA A 1 81 ? -9.134 -1.417 -4.618 1.00 96.38 81 ALA A C 1
ATOM 678 O O . ALA A 1 81 ? -9.222 -2.584 -4.250 1.00 96.38 81 ALA A O 1
ATOM 679 N N . ILE A 1 82 ? -9.410 -0.404 -3.787 1.00 96.62 82 ILE A N 1
ATOM 680 C CA . ILE A 1 82 ? -9.959 -0.606 -2.437 1.00 96.62 82 ILE A CA 1
ATOM 681 C C . ILE A 1 82 ? -11.322 -1.281 -2.504 1.00 96.62 82 ILE A C 1
ATOM 683 O O . ILE A 1 82 ? -11.557 -2.239 -1.771 1.00 96.62 82 ILE A O 1
ATOM 687 N N . ASN A 1 83 ? -12.207 -0.798 -3.375 1.00 96.12 83 ASN A N 1
ATOM 688 C CA . ASN A 1 83 ? -13.532 -1.386 -3.524 1.00 96.12 83 ASN A CA 1
ATOM 689 C C . ASN A 1 83 ? -13.459 -2.821 -4.068 1.00 96.12 83 ASN A C 1
ATOM 691 O O . ASN A 1 83 ? -14.231 -3.675 -3.634 1.00 96.12 83 ASN A O 1
ATOM 695 N N . ASP A 1 84 ? -12.510 -3.102 -4.960 1.00 95.25 84 ASP A N 1
ATOM 696 C CA . ASP A 1 84 ? -12.281 -4.449 -5.487 1.00 95.25 84 ASP A CA 1
ATOM 697 C C . ASP A 1 84 ? -11.721 -5.394 -4.408 1.00 95.25 84 ASP A C 1
ATOM 699 O O . ASP A 1 84 ? -12.121 -6.554 -4.330 1.00 95.25 84 ASP A O 1
ATOM 703 N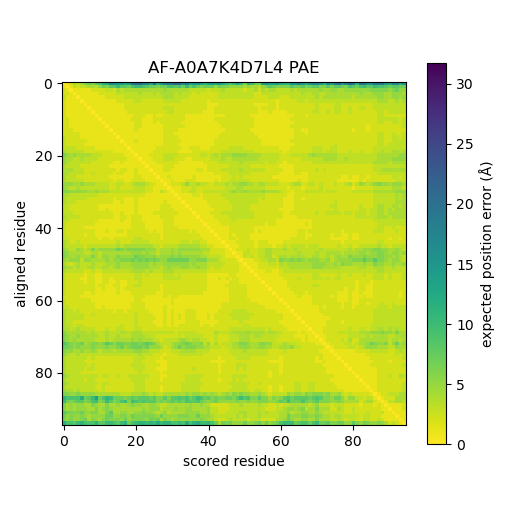 N . LYS A 1 85 ? -10.827 -4.900 -3.540 1.00 95.50 85 LYS A N 1
ATOM 704 C CA . LYS A 1 85 ? -10.165 -5.697 -2.494 1.00 95.50 85 LYS A CA 1
ATOM 705 C C . LYS A 1 85 ? -11.037 -5.938 -1.260 1.00 95.50 85 LYS A C 1
ATOM 707 O O . LYS A 1 85 ? -11.042 -7.045 -0.728 1.00 95.50 85 LYS A O 1
ATOM 712 N N . TYR A 1 86 ? -11.722 -4.907 -0.772 1.00 95.44 86 TYR A N 1
ATOM 713 C CA . TYR A 1 86 ? -12.431 -4.928 0.516 1.00 95.44 86 TYR A CA 1
ATOM 714 C C . TYR A 1 86 ? -13.956 -4.925 0.381 1.00 95.44 86 TYR A C 1
ATOM 716 O O . TYR A 1 86 ? -14.666 -5.073 1.376 1.00 95.44 86 TYR A O 1
ATOM 724 N N . GLY A 1 87 ? -14.467 -4.794 -0.841 1.00 93.88 87 GLY A N 1
ATOM 725 C CA . GLY A 1 87 ? -15.890 -4.751 -1.134 1.00 93.88 87 GLY A CA 1
ATOM 726 C C . GLY A 1 87 ? -16.380 -3.352 -1.496 1.00 93.88 87 GLY A C 1
ATOM 727 O O . GLY A 1 87 ? -15.753 -2.326 -1.227 1.00 93.88 87 GLY A O 1
ATOM 728 N N . LYS A 1 88 ? -17.549 -3.319 -2.135 1.00 87.94 88 LYS A N 1
ATOM 729 C CA . LYS A 1 88 ? -18.130 -2.093 -2.687 1.00 87.94 88 LYS A CA 1
ATOM 730 C C . LYS A 1 88 ? -18.342 -1.029 -1.599 1.00 87.94 88 LYS A C 1
ATOM 732 O O . LYS A 1 88 ? -18.811 -1.336 -0.502 1.00 87.94 88 LYS A O 1
ATOM 737 N N . SER A 1 89 ? -18.032 0.224 -1.937 1.00 88.81 89 SER A N 1
ATOM 738 C CA . 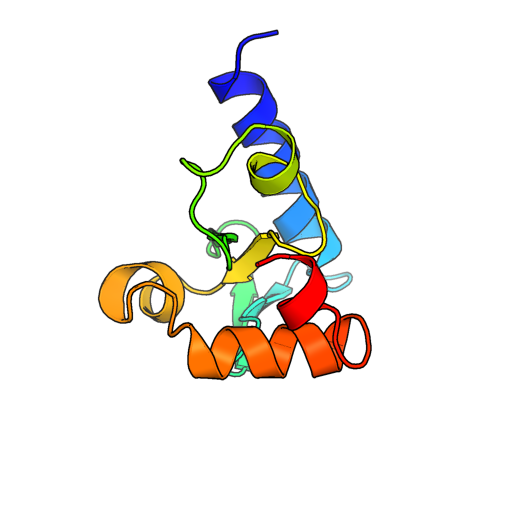SER A 1 89 ? -18.195 1.414 -1.085 1.00 88.81 89 SER A CA 1
ATOM 739 C C . SER A 1 89 ? -17.300 1.482 0.156 1.00 88.81 89 SER A C 1
ATOM 741 O O . SER A 1 89 ? -17.526 2.323 1.022 1.00 88.81 89 SER A O 1
ATOM 743 N N . VAL A 1 90 ? -16.264 0.645 0.268 1.00 90.12 90 VAL A N 1
ATOM 744 C CA . VAL A 1 90 ? -15.254 0.813 1.325 1.00 90.12 90 VAL A CA 1
ATOM 745 C C . VAL A 1 90 ? -14.486 2.118 1.138 1.00 90.12 90 VAL A C 1
ATOM 747 O O . VAL A 1 90 ? -14.267 2.829 2.114 1.00 90.12 90 VAL A O 1
ATOM 750 N N . ALA A 1 91 ? -14.150 2.481 -0.103 1.00 89.19 91 ALA A N 1
ATOM 751 C CA . ALA A 1 91 ? -13.482 3.750 -0.383 1.00 89.19 91 ALA A CA 1
ATOM 752 C C . ALA A 1 91 ? -14.312 4.949 0.107 1.00 89.19 91 ALA A C 1
ATOM 754 O O . ALA A 1 91 ? -13.758 5.861 0.710 1.00 89.19 91 ALA A O 1
ATOM 755 N N . ASP A 1 92 ? -15.636 4.903 -0.072 1.00 89.31 92 ASP A N 1
ATOM 756 C CA . ASP A 1 92 ? -16.550 5.972 0.349 1.00 89.31 92 ASP A CA 1
ATOM 757 C C . ASP A 1 92 ? -16.641 6.092 1.879 1.00 89.31 92 ASP A C 1
ATOM 759 O O . ASP A 1 92 ? -16.803 7.189 2.400 1.00 89.31 92 ASP A O 1
ATOM 763 N N . LYS A 1 93 ? -16.511 4.976 2.611 1.00 88.06 93 LYS A N 1
ATOM 764 C CA . LYS A 1 93 ? -16.533 4.952 4.086 1.00 88.06 93 LYS A CA 1
ATOM 765 C C . LYS A 1 93 ? -15.261 5.509 4.726 1.00 88.06 93 LYS A C 1
ATOM 767 O O . LYS A 1 93 ? -15.281 5.833 5.909 1.00 88.06 93 LYS A O 1
ATOM 772 N N . LEU A 1 94 ? -14.158 5.542 3.979 1.00 86.75 94 LEU A N 1
ATOM 773 C CA . LEU A 1 94 ? -12.866 6.039 4.457 1.00 86.75 94 LEU A CA 1
ATOM 774 C C . LEU A 1 94 ? -12.714 7.559 4.292 1.00 86.75 94 LEU A C 1
ATOM 776 O O . LEU A 1 94 ? -11.824 8.136 4.921 1.00 86.75 94 LEU A O 1
ATOM 780 N N . ILE A 1 95 ? -13.535 8.179 3.437 1.00 83.31 95 ILE A N 1
ATOM 781 C CA . ILE A 1 95 ? -13.505 9.615 3.109 1.00 83.31 95 ILE A CA 1
ATOM 782 C C . ILE A 1 95 ? -14.130 10.462 4.222 1.00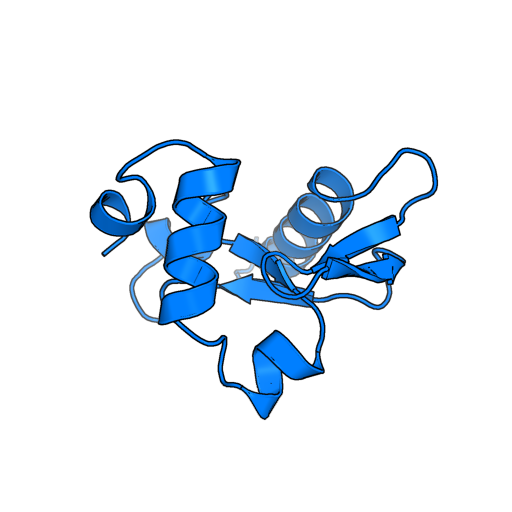 83.31 95 ILE A C 1
ATOM 784 O O . ILE A 1 95 ? -15.166 10.052 4.787 1.00 83.31 95 ILE A O 1
#

Radius of gyration: 12.51 Å; Cα contacts (8 Å, |Δi|>4): 138; chains: 1; bounding box: 29×31×33 Å

pLDDT: mean 95.26, std 3.76, range [77.69, 98.62]

Nearest PDB structures (foldseek):
  6yjb-assembly1_A  TM=5.586E-01  e=8.262E-01  Vibrio campbellii
  5jut-assembly1_SB  TM=4.572E-01  e=3.281E+00  Saccharomyces cerevisiae

Foldseek 3Di:
DDPVVVCVVLFLVQQQVQADPVQWHQALQPRDIDHSVQWTFAFLPDCVPDPCSVRPSLRTHTHHPCCCPVVVVVNVRNLVSSCVPVHHCPSVVSD

Solvent-accessible surface area (backbone atoms only — not comparable to full-atom values): 5276 Å² total; per-residue (Å²): 134,56,72,69,60,51,46,55,54,50,40,49,49,35,15,56,71,49,22,51,101,85,39,44,20,51,19,63,68,76,69,52,74,36,45,38,88,75,38,38,58,33,54,70,58,63,64,88,78,38,72,67,56,55,71,30,70,85,40,34,38,27,23,38,60,60,49,39,63,76,50,66,40,40,62,71,55,38,42,53,32,38,20,73,72,76,35,83,62,47,44,65,72,71,106

Mean predicted aligned error: 2.68 Å

Sequence (95 aa):
MSKAKLWKIFSEYIRLRDSDNRGYCRCIYCDRVHNYKDIHAGHFIPKNKGWSIYFDEQNVNSQCAYCNLMLHGNQYAYGKAINDKYGKSVADKLI